Protein AF-A0A3D5XPR7-F1 (afdb_monomer_lite)

Structure (mmCIF, N/CA/C/O backbone):
data_AF-A0A3D5XPR7-F1
#
_entry.id   AF-A0A3D5XPR7-F1
#
loop_
_atom_site.group_PDB
_atom_s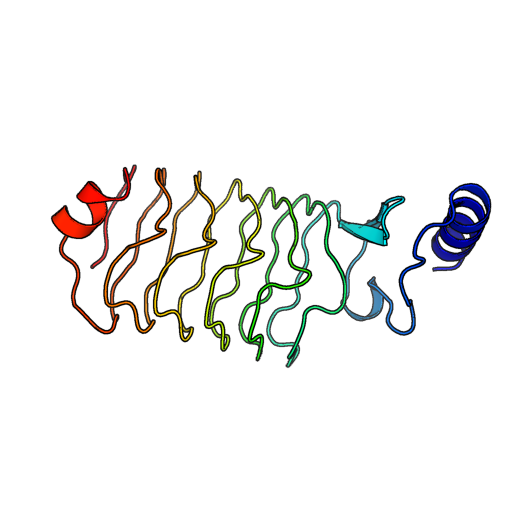ite.id
_atom_site.type_symbol
_atom_site.label_atom_id
_atom_site.label_alt_id
_atom_site.label_comp_id
_atom_site.label_asym_id
_atom_site.label_entity_id
_atom_site.label_seq_id
_atom_site.pdbx_PDB_ins_code
_atom_site.Cartn_x
_atom_site.Cartn_y
_atom_site.Cartn_z
_atom_site.occupancy
_atom_site.B_iso_or_equiv
_atom_site.auth_seq_id
_atom_site.auth_comp_id
_atom_site.auth_asym_id
_atom_site.auth_atom_id
_atom_site.pdbx_PDB_model_num
ATOM 1 N N . VAL A 1 1 ? 13.448 -1.658 -24.064 1.00 53.34 1 VAL A N 1
ATOM 2 C CA . VAL A 1 1 ? 13.873 -3.080 -23.935 1.00 53.34 1 VAL A CA 1
ATOM 3 C C . VAL A 1 1 ? 15.355 -3.335 -24.258 1.00 53.34 1 VAL A C 1
ATOM 5 O O . VAL A 1 1 ? 16.101 -3.581 -23.320 1.00 53.34 1 VAL A O 1
ATOM 8 N N . GLU A 1 2 ? 15.835 -3.247 -25.511 1.00 53.69 2 GLU A N 1
ATOM 9 C CA . GLU A 1 2 ? 17.218 -3.664 -25.869 1.00 53.69 2 GLU A CA 1
ATOM 10 C C . GLU A 1 2 ? 18.333 -2.883 -25.154 1.00 53.69 2 GLU A C 1
ATOM 12 O O . GLU A 1 2 ? 19.273 -3.491 -24.649 1.00 53.69 2 GLU A O 1
ATOM 17 N N . LYS A 1 3 ? 18.202 -1.554 -25.022 1.00 56.66 3 LYS A N 1
ATOM 18 C CA . LYS A 1 3 ? 19.181 -0.727 -24.289 1.00 56.66 3 LYS A CA 1
ATOM 19 C C . LYS A 1 3 ? 19.287 -1.103 -22.803 1.00 56.66 3 LYS A C 1
ATOM 21 O O . LYS A 1 3 ? 20.392 -1.151 -22.272 1.00 56.66 3 LYS A O 1
ATOM 26 N N . ASN A 1 4 ? 18.162 -1.423 -22.156 1.00 59.84 4 ASN A N 1
ATOM 27 C CA . ASN A 1 4 ? 18.135 -1.847 -20.752 1.00 59.84 4 ASN A CA 1
ATOM 28 C C . ASN A 1 4 ? 18.661 -3.279 -20.587 1.00 59.84 4 ASN A C 1
ATOM 30 O O . ASN A 1 4 ? 19.422 -3.537 -19.662 1.00 59.84 4 ASN A O 1
ATOM 34 N N . LEU A 1 5 ? 18.330 -4.196 -21.503 1.00 62.53 5 LEU A N 1
ATOM 35 C CA . LEU A 1 5 ? 18.830 -5.573 -21.464 1.00 62.53 5 LEU A CA 1
ATOM 36 C C . LEU A 1 5 ? 20.347 -5.639 -21.699 1.00 62.53 5 LEU A C 1
ATOM 38 O O . LEU A 1 5 ? 21.040 -6.380 -21.005 1.00 62.53 5 LEU A O 1
ATOM 42 N N . ASP A 1 6 ? 20.872 -4.859 -22.646 1.00 63.50 6 ASP A N 1
ATOM 43 C CA . ASP A 1 6 ? 22.310 -4.799 -22.924 1.00 63.50 6 ASP A CA 1
ATOM 44 C C . ASP A 1 6 ? 23.083 -4.131 -21.770 1.00 63.50 6 ASP A C 1
ATOM 46 O O . ASP A 1 6 ? 24.142 -4.614 -21.365 1.00 63.50 6 ASP A O 1
ATOM 50 N N . TYR A 1 7 ? 22.512 -3.088 -21.150 1.00 61.81 7 TYR A N 1
ATOM 51 C CA . TYR A 1 7 ? 23.040 -2.492 -19.917 1.00 61.81 7 TYR A CA 1
ATOM 52 C C . TYR A 1 7 ? 23.064 -3.497 -18.753 1.00 61.81 7 TYR A C 1
ATOM 54 O O . TYR A 1 7 ? 24.110 -3.697 -18.131 1.00 61.81 7 TYR A O 1
ATOM 62 N N . LEU A 1 8 ? 21.951 -4.193 -18.497 1.00 63.09 8 LEU A N 1
ATOM 63 C CA . LEU A 1 8 ? 21.836 -5.176 -17.416 1.00 63.09 8 LEU A CA 1
ATOM 64 C C . LEU A 1 8 ? 22.795 -6.358 -17.606 1.00 63.09 8 LEU A C 1
ATOM 66 O O . LEU A 1 8 ? 23.478 -6.749 -16.659 1.00 63.09 8 LEU A O 1
ATOM 70 N N . LYS A 1 9 ? 22.925 -6.881 -18.833 1.00 67.50 9 LYS A N 1
ATOM 71 C CA . LYS A 1 9 ? 23.888 -7.945 -19.165 1.00 67.50 9 LYS A CA 1
ATOM 72 C C . LYS A 1 9 ? 25.338 -7.495 -18.955 1.00 67.50 9 LYS A C 1
ATOM 74 O O . LYS A 1 9 ? 26.132 -8.255 -18.398 1.00 67.50 9 LYS A O 1
ATOM 79 N N . LYS A 1 10 ? 25.691 -6.263 -19.347 1.00 62.16 10 LYS A N 1
ATOM 80 C CA . LYS A 1 10 ? 27.037 -5.694 -19.130 1.00 62.16 10 LYS A CA 1
ATOM 81 C C . LYS A 1 10 ? 27.355 -5.523 -17.644 1.00 62.16 10 LYS A C 1
ATOM 83 O O . LYS A 1 10 ? 28.437 -5.907 -17.207 1.00 62.16 10 LYS A O 1
ATOM 88 N N . VAL A 1 11 ? 26.416 -5.003 -16.855 1.00 57.56 11 VAL A N 1
ATOM 89 C CA . VAL A 1 11 ? 26.595 -4.791 -15.410 1.00 57.56 11 VAL A CA 1
ATOM 90 C C . VAL A 1 11 ? 26.689 -6.114 -14.644 1.00 57.56 11 VAL A C 1
ATOM 92 O O . VAL A 1 11 ? 27.568 -6.271 -13.791 1.00 57.56 11 VAL A O 1
ATOM 95 N N . ALA A 1 12 ? 25.807 -7.071 -14.939 1.00 64.88 12 ALA A N 1
ATOM 96 C CA . ALA A 1 12 ? 25.755 -8.348 -14.232 1.00 64.88 12 ALA A CA 1
ATOM 97 C C . ALA A 1 12 ? 27.030 -9.179 -14.423 1.00 64.88 12 ALA A C 1
ATOM 99 O O . ALA A 1 12 ? 27.513 -9.780 -13.463 1.00 64.88 12 ALA A O 1
ATOM 100 N N . LYS A 1 13 ? 27.630 -9.128 -15.623 1.00 63.72 13 LYS A N 1
ATOM 101 C CA . LYS A 1 13 ? 28.888 -9.817 -15.952 1.00 63.72 13 LYS A CA 1
ATOM 102 C C . LYS A 1 13 ? 30.086 -9.319 -15.133 1.00 63.72 13 LYS A C 1
ATOM 104 O O . LYS A 1 13 ? 30.989 -10.095 -14.852 1.00 63.72 13 LYS A O 1
ATOM 109 N N . VAL A 1 14 ? 30.099 -8.043 -14.741 1.00 59.50 14 VAL A N 1
ATOM 110 C CA . VAL A 1 14 ? 31.219 -7.430 -14.001 1.00 59.50 14 VAL A CA 1
ATOM 111 C C . VAL A 1 14 ? 31.088 -7.623 -12.490 1.00 59.50 14 VAL A C 1
ATOM 113 O O . VAL A 1 14 ? 32.092 -7.683 -11.788 1.00 59.50 14 VAL A O 1
ATOM 116 N N . LYS A 1 15 ? 29.859 -7.698 -11.967 1.00 60.31 15 LYS A N 1
ATOM 117 C CA . LYS A 1 15 ? 29.606 -7.614 -10.520 1.00 60.31 15 LYS A CA 1
ATOM 118 C C . LYS A 1 15 ? 28.971 -8.870 -9.904 1.00 60.31 15 LYS A C 1
ATOM 120 O O . LYS A 1 15 ? 28.597 -8.812 -8.737 1.00 60.31 15 LYS A O 1
ATOM 125 N N . ASN A 1 16 ? 28.834 -9.959 -10.669 1.00 62.19 16 ASN A N 1
ATOM 126 C CA . ASN A 1 16 ? 28.181 -11.215 -10.269 1.00 62.19 16 ASN A CA 1
ATOM 127 C C . ASN A 1 16 ? 26.782 -10.994 -9.654 1.00 62.19 16 ASN A C 1
ATOM 129 O O . ASN A 1 16 ? 26.483 -11.462 -8.557 1.00 62.19 16 ASN A O 1
ATOM 133 N N . ARG A 1 17 ? 25.950 -10.189 -10.328 1.00 67.19 17 ARG A N 1
ATOM 134 C CA . ARG A 1 17 ? 24.638 -9.746 -9.820 1.00 67.19 17 ARG A CA 1
ATOM 135 C C . ARG A 1 17 ? 23.480 -10.431 -10.536 1.00 67.19 17 ARG A C 1
ATOM 137 O O . ARG A 1 17 ? 23.619 -10.844 -11.683 1.00 67.19 17 ARG A O 1
ATOM 144 N N . SER A 1 18 ? 22.331 -10.487 -9.860 1.00 62.12 18 SER A N 1
ATOM 145 C CA . SER A 1 18 ? 21.081 -11.000 -10.426 1.00 62.12 18 SER A CA 1
ATOM 146 C C . SER A 1 18 ? 20.596 -10.109 -11.568 1.00 62.12 18 SER A C 1
ATOM 148 O O . SER A 1 18 ? 20.481 -8.895 -11.404 1.00 62.12 18 SER A O 1
ATOM 150 N N . ILE A 1 19 ? 20.274 -10.723 -12.703 1.00 63.88 19 ILE A N 1
ATOM 151 C CA . ILE A 1 19 ? 19.583 -10.074 -13.821 1.00 63.88 19 ILE A CA 1
ATOM 152 C C . ILE A 1 19 ? 18.083 -10.327 -13.619 1.00 63.88 19 ILE A C 1
ATOM 154 O O . ILE A 1 19 ? 17.721 -11.479 -13.376 1.00 63.88 19 ILE A O 1
ATOM 158 N N . PRO A 1 20 ? 17.214 -9.304 -13.678 1.00 64.94 20 PRO A N 1
ATOM 159 C CA . PRO A 1 20 ? 15.771 -9.516 -13.675 1.00 64.94 20 PRO A CA 1
ATOM 160 C C . PRO A 1 20 ? 15.369 -10.434 -14.830 1.00 64.94 20 PRO A C 1
ATOM 162 O O . PRO A 1 20 ? 15.816 -10.233 -15.961 1.00 64.94 20 PRO A O 1
ATOM 165 N N . ASP A 1 21 ? 14.526 -11.425 -14.552 1.00 63.06 21 ASP A N 1
ATOM 166 C CA . ASP A 1 21 ? 13.868 -12.171 -15.617 1.00 63.06 21 ASP A CA 1
ATOM 167 C C . ASP A 1 21 ? 12.861 -11.239 -16.311 1.00 63.06 21 ASP A C 1
ATOM 169 O O . ASP A 1 21 ? 11.887 -10.805 -15.700 1.00 63.06 21 ASP A O 1
ATOM 173 N N . LEU A 1 22 ? 13.140 -10.878 -17.568 1.00 67.12 22 LEU A N 1
ATOM 174 C CA . LEU A 1 22 ? 12.311 -9.980 -18.383 1.00 67.12 22 LEU A CA 1
ATOM 175 C C . LEU A 1 22 ? 11.391 -10.760 -19.333 1.00 67.12 22 LEU A C 1
ATOM 177 O O . LEU A 1 22 ? 11.105 -10.301 -20.439 1.00 67.12 22 LEU A O 1
ATOM 181 N N . THR A 1 23 ? 10.936 -11.947 -18.923 1.00 76.81 23 THR A N 1
ATOM 182 C CA . THR A 1 23 ? 9.846 -12.673 -19.601 1.00 76.81 23 THR A CA 1
ATOM 183 C C . THR A 1 23 ? 8.571 -11.836 -19.715 1.00 76.81 23 THR A C 1
ATOM 185 O O . THR A 1 23 ? 7.804 -12.022 -20.657 1.00 76.81 23 THR A O 1
ATOM 188 N N . ILE A 1 24 ? 8.389 -10.876 -18.806 1.00 83.19 24 ILE A N 1
ATOM 189 C CA . ILE A 1 24 ? 7.400 -9.799 -18.878 1.00 83.19 24 ILE A CA 1
ATOM 190 C C . ILE A 1 24 ? 8.111 -8.442 -18.866 1.00 83.19 24 ILE A C 1
ATOM 192 O O . ILE A 1 24 ? 9.153 -8.283 -18.221 1.00 83.19 24 ILE A O 1
ATOM 196 N N . ARG A 1 25 ? 7.570 -7.456 -19.586 1.00 86.94 25 ARG A N 1
ATOM 197 C CA . ARG A 1 25 ? 8.184 -6.129 -19.734 1.00 86.94 25 ARG A CA 1
ATOM 198 C C . ARG A 1 25 ? 7.364 -5.071 -18.994 1.00 86.94 25 ARG A C 1
ATOM 200 O O . ARG A 1 25 ? 6.140 -5.180 -18.991 1.00 86.94 25 ARG A O 1
ATOM 207 N N . PRO A 1 26 ? 7.983 -4.038 -18.389 1.00 91.06 26 PRO A N 1
ATOM 208 C CA . PRO A 1 26 ? 7.231 -2.962 -17.735 1.00 91.06 26 PRO A CA 1
ATOM 209 C C . PRO A 1 26 ? 6.194 -2.306 -18.659 1.00 91.06 26 PRO A C 1
ATOM 211 O O . PRO A 1 26 ? 5.091 -1.991 -18.226 1.00 91.06 26 PRO A O 1
ATOM 214 N N . GLU A 1 27 ? 6.500 -2.200 -19.953 1.00 91.56 27 GLU A N 1
ATOM 215 C CA . GLU A 1 27 ? 5.594 -1.650 -20.964 1.00 91.56 27 GLU A CA 1
ATOM 216 C C . GLU A 1 27 ? 4.322 -2.496 -21.162 1.00 91.56 27 GLU A C 1
ATOM 218 O O . GLU A 1 27 ? 3.283 -1.950 -21.521 1.00 91.56 27 GLU A O 1
ATOM 223 N N . ASP A 1 28 ? 4.361 -3.805 -20.877 1.00 90.69 28 ASP A N 1
ATOM 224 C CA . ASP A 1 28 ? 3.173 -4.673 -20.925 1.00 90.69 28 ASP A CA 1
ATOM 225 C C . ASP A 1 28 ? 2.156 -4.303 -19.818 1.00 90.69 28 ASP A C 1
ATOM 227 O O . ASP A 1 28 ? 0.985 -4.672 -19.892 1.00 90.69 28 ASP A O 1
ATOM 231 N N . PHE A 1 29 ? 2.599 -3.534 -18.817 1.00 93.75 29 PHE A N 1
ATOM 232 C CA . PHE A 1 29 ? 1.787 -2.951 -17.747 1.00 93.75 29 PHE A CA 1
ATOM 233 C C . PHE A 1 29 ? 1.585 -1.436 -17.921 1.00 93.75 29 PHE A C 1
ATOM 235 O O . PHE A 1 29 ? 1.124 -0.779 -16.997 1.00 93.75 29 PHE A O 1
ATOM 242 N N . GLY A 1 30 ? 1.950 -0.863 -19.075 1.00 95.00 30 GLY A N 1
ATOM 243 C CA . GLY A 1 30 ? 1.864 0.583 -19.314 1.00 95.00 30 GLY A CA 1
ATOM 244 C C . GLY A 1 30 ? 2.892 1.415 -18.539 1.00 95.00 30 GLY A C 1
ATOM 245 O O . GLY A 1 30 ? 2.742 2.628 -18.436 1.00 95.00 30 GLY A O 1
ATOM 246 N N . ILE A 1 31 ? 3.937 0.789 -17.988 1.00 94.88 31 ILE A N 1
ATOM 247 C CA . ILE A 1 31 ? 4.968 1.491 -17.221 1.00 94.88 31 ILE A CA 1
ATOM 248 C C . ILE A 1 31 ? 6.009 2.064 -18.181 1.00 94.88 31 ILE A C 1
ATOM 250 O O . ILE A 1 31 ? 6.747 1.334 -18.850 1.00 94.88 31 ILE A O 1
ATOM 254 N N . GLU A 1 32 ? 6.115 3.388 -18.187 1.00 91.06 32 GLU A N 1
ATOM 255 C CA . GLU A 1 32 ? 7.093 4.147 -18.964 1.00 91.06 32 GLU A CA 1
ATOM 256 C C . GLU A 1 32 ? 8.105 4.859 -18.052 1.00 91.06 32 GLU A C 1
ATOM 258 O O . GLU A 1 32 ? 7.983 4.866 -16.829 1.00 91.06 32 GLU A O 1
ATOM 263 N N . ASN A 1 33 ? 9.137 5.473 -18.646 1.00 92.38 33 ASN A N 1
ATOM 264 C CA . ASN A 1 33 ? 10.124 6.295 -17.928 1.00 92.38 33 ASN A CA 1
ATOM 265 C C . ASN A 1 33 ? 10.759 5.593 -16.714 1.00 92.38 33 ASN A C 1
ATOM 267 O O . ASN A 1 33 ? 10.887 6.170 -15.628 1.00 92.38 33 ASN A O 1
ATOM 271 N N . TYR A 1 34 ? 11.177 4.347 -16.931 1.00 93.00 34 TYR A N 1
ATOM 272 C CA . TYR A 1 34 ? 11.754 3.491 -15.907 1.00 93.00 34 TYR A CA 1
ATOM 273 C C . TYR A 1 34 ? 13.233 3.177 -16.157 1.00 93.00 34 TYR A C 1
ATOM 275 O O . TYR A 1 34 ? 13.732 3.206 -17.286 1.00 93.00 34 TYR A O 1
ATOM 283 N N . GLU A 1 35 ? 13.923 2.791 -15.090 1.00 90.12 35 GLU A N 1
ATOM 284 C CA . GLU A 1 35 ? 15.264 2.218 -15.136 1.00 90.12 35 GLU A CA 1
ATOM 285 C C . GLU A 1 35 ? 15.392 1.065 -14.140 1.00 90.12 35 GLU A C 1
ATOM 287 O O . GLU A 1 35 ? 14.838 1.103 -13.041 1.00 90.12 35 GLU A O 1
ATOM 292 N N . PHE A 1 36 ? 16.148 0.034 -14.510 1.00 87.00 36 PHE A N 1
ATOM 293 C CA . PHE A 1 36 ? 16.530 -1.003 -13.558 1.00 87.00 36 PHE A CA 1
ATOM 294 C C . PHE A 1 36 ? 17.826 -0.602 -12.860 1.00 87.00 36 PHE A C 1
ATOM 296 O O . PHE A 1 36 ? 18.825 -0.316 -13.526 1.00 87.00 36 PHE A O 1
ATOM 303 N N . ASP A 1 37 ? 17.832 -0.612 -11.526 1.00 84.94 37 ASP A N 1
ATOM 304 C CA . ASP A 1 37 ? 19.071 -0.416 -10.782 1.00 84.94 37 ASP A CA 1
ATOM 305 C C . ASP A 1 37 ? 19.993 -1.639 -10.880 1.00 84.94 37 ASP A C 1
ATOM 307 O O . ASP A 1 37 ? 19.652 -2.720 -11.369 1.00 84.94 37 ASP A O 1
ATOM 311 N N . LEU A 1 38 ? 21.204 -1.475 -10.354 1.00 78.56 38 LEU A N 1
ATOM 312 C CA . LEU A 1 38 ? 22.217 -2.522 -10.370 1.00 78.56 38 LEU A CA 1
ATOM 313 C C . LEU A 1 38 ? 21.868 -3.742 -9.488 1.00 78.56 38 LEU A C 1
ATOM 315 O O . LEU A 1 38 ? 22.667 -4.676 -9.447 1.00 78.56 38 LEU A O 1
ATOM 319 N N . ASN A 1 39 ? 20.775 -3.715 -8.724 1.00 82.44 39 ASN A N 1
ATOM 3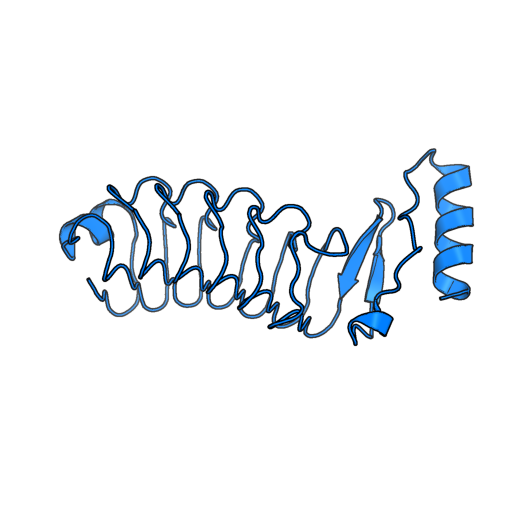20 C CA . ASN A 1 39 ? 20.261 -4.821 -7.912 1.00 82.44 39 ASN A CA 1
ATOM 321 C C . ASN A 1 39 ? 18.988 -5.440 -8.524 1.00 82.44 39 ASN A C 1
ATOM 323 O O . ASN A 1 39 ? 18.400 -6.343 -7.924 1.00 82.44 39 ASN A O 1
ATOM 327 N N . GLY A 1 40 ? 18.576 -4.970 -9.705 1.00 82.50 40 GLY A N 1
ATOM 328 C CA . GLY A 1 40 ? 17.406 -5.449 -10.424 1.00 82.50 40 GLY A CA 1
ATOM 329 C C . GLY A 1 40 ? 16.079 -4.858 -9.947 1.00 82.50 40 GLY A C 1
ATOM 330 O O . GLY A 1 40 ? 15.038 -5.414 -10.289 1.00 82.50 40 GLY A O 1
ATOM 331 N N . PHE A 1 41 ? 16.088 -3.768 -9.171 1.00 90.31 41 PHE A N 1
ATOM 332 C CA . PHE A 1 41 ? 14.863 -3.043 -8.835 1.00 90.31 41 PHE A CA 1
ATOM 333 C C . PHE A 1 41 ? 14.432 -2.137 -9.982 1.00 90.31 41 PHE A C 1
ATOM 335 O O . PHE A 1 41 ? 15.252 -1.418 -10.550 1.00 90.31 41 PHE A O 1
ATOM 342 N N . LEU A 1 42 ? 13.138 -2.144 -10.281 1.00 92.88 42 LEU A N 1
ATOM 343 C CA . LEU A 1 42 ? 12.509 -1.264 -11.253 1.00 92.88 42 LEU A CA 1
ATOM 344 C C . LEU A 1 42 ? 12.198 0.086 -10.597 1.00 92.88 42 LEU A C 1
ATOM 346 O O . LEU A 1 42 ? 11.325 0.165 -9.734 1.00 92.88 42 LEU A O 1
ATOM 350 N N . ASN A 1 43 ? 12.918 1.136 -10.983 1.00 96.56 43 ASN A N 1
ATOM 351 C CA . ASN A 1 43 ? 12.647 2.507 -10.554 1.00 96.56 43 ASN A CA 1
ATOM 352 C C . ASN A 1 43 ? 11.835 3.219 -11.631 1.00 96.56 43 ASN A C 1
ATOM 354 O O . ASN A 1 43 ? 12.214 3.182 -12.801 1.00 96.56 43 ASN A O 1
ATOM 358 N N . VAL A 1 44 ? 10.749 3.877 -11.239 1.00 97.50 44 VAL A N 1
ATOM 359 C CA . VAL A 1 44 ? 9.808 4.546 -12.145 1.00 97.50 44 VAL A CA 1
ATOM 360 C C . VAL A 1 44 ? 9.739 6.020 -11.770 1.00 97.50 44 VAL A C 1
ATOM 362 O O . VAL A 1 44 ? 9.599 6.359 -10.597 1.00 97.50 44 VAL A O 1
ATOM 365 N N . LYS A 1 45 ? 9.886 6.921 -12.747 1.00 97.06 45 LYS A N 1
ATOM 366 C CA . LYS A 1 45 ? 9.888 8.369 -12.473 1.00 97.06 45 LYS A CA 1
ATOM 367 C C . LYS A 1 45 ? 8.496 8.956 -12.232 1.00 97.06 45 LYS A C 1
ATOM 369 O O . LYS A 1 45 ? 8.413 9.980 -11.565 1.00 97.06 45 LYS A O 1
ATOM 374 N N . GLY A 1 46 ? 7.458 8.347 -12.797 1.00 97.25 46 GLY A N 1
ATOM 375 C CA . GLY A 1 46 ? 6.064 8.765 -12.644 1.00 97.25 46 GLY A CA 1
ATOM 376 C C . GLY A 1 46 ? 5.242 7.732 -11.885 1.00 97.25 46 GLY A C 1
ATOM 377 O O . GLY A 1 46 ? 5.778 7.027 -11.025 1.00 97.25 46 GLY A O 1
ATOM 378 N N . ASP A 1 47 ? 3.967 7.654 -12.246 1.00 98.50 47 ASP A N 1
ATOM 379 C CA . ASP A 1 47 ? 2.991 6.770 -11.620 1.00 98.50 47 ASP A CA 1
ATOM 380 C C . ASP A 1 47 ? 3.122 5.325 -12.119 1.00 98.50 47 ASP A C 1
ATOM 382 O O . ASP A 1 47 ? 3.594 5.056 -13.229 1.00 98.50 47 ASP A O 1
ATOM 386 N N . VAL A 1 48 ? 2.686 4.386 -11.286 1.00 98.75 48 VAL A N 1
ATOM 387 C CA . VAL A 1 48 ? 2.549 2.970 -11.623 1.00 98.75 48 VAL A CA 1
ATOM 388 C C . VAL A 1 48 ? 1.119 2.545 -11.322 1.00 98.75 48 VAL A C 1
ATOM 390 O O . VAL A 1 48 ? 0.730 2.452 -10.161 1.00 98.75 48 VAL A O 1
ATOM 393 N N . ASP A 1 49 ? 0.363 2.249 -12.377 1.00 98.62 49 ASP A N 1
ATOM 394 C CA . ASP A 1 49 ? -1.007 1.745 -12.289 1.00 98.62 49 ASP A CA 1
ATOM 395 C C . ASP A 1 49 ? -1.046 0.236 -12.590 1.00 98.62 49 ASP A C 1
ATOM 397 O O . ASP A 1 49 ? -0.911 -0.220 -13.730 1.00 98.62 49 ASP A O 1
ATOM 401 N N . LEU A 1 50 ? -1.223 -0.551 -11.532 1.00 98.56 50 LEU A N 1
ATOM 402 C CA . LEU A 1 50 ? -1.459 -1.993 -11.553 1.00 98.56 50 LEU A CA 1
ATOM 403 C C . LEU A 1 50 ? -2.859 -2.338 -11.023 1.00 98.56 50 LEU A C 1
ATOM 405 O O . LEU A 1 50 ? -3.098 -3.492 -10.644 1.00 98.56 50 LEU A O 1
ATOM 409 N N . ASN A 1 51 ? -3.782 -1.375 -11.003 1.00 98.62 51 ASN A N 1
ATOM 410 C CA . ASN A 1 51 ? -5.151 -1.577 -10.557 1.00 98.62 51 ASN A CA 1
ATOM 411 C C . ASN A 1 51 ? -5.856 -2.642 -11.413 1.00 98.62 51 ASN A C 1
ATOM 413 O O . ASN A 1 51 ? -5.746 -2.656 -12.647 1.00 98.62 51 ASN A O 1
ATOM 417 N N . ASN A 1 52 ? -6.585 -3.546 -10.749 1.00 98.38 52 ASN A N 1
ATOM 418 C CA . ASN A 1 52 ? -7.486 -4.504 -11.397 1.00 98.38 52 ASN A CA 1
ATOM 419 C C . ASN A 1 52 ? -6.843 -5.307 -12.547 1.00 98.38 52 ASN A C 1
ATOM 421 O O . ASN A 1 52 ? -7.396 -5.456 -13.640 1.00 98.38 52 ASN A O 1
ATOM 425 N N . LYS A 1 53 ? -5.639 -5.839 -12.309 1.00 97.25 53 LYS A N 1
ATOM 426 C CA . LYS A 1 53 ? -4.898 -6.675 -13.273 1.00 97.25 53 LYS A CA 1
ATOM 427 C C . LYS A 1 53 ? -4.961 -8.169 -12.941 1.00 97.25 53 LYS A C 1
ATOM 429 O O . LYS A 1 53 ? -4.258 -8.966 -13.561 1.00 97.25 53 LYS A O 1
ATOM 434 N N . ASN A 1 54 ? -5.811 -8.565 -11.985 1.00 97.44 54 ASN A N 1
ATOM 435 C CA . ASN A 1 54 ? -5.954 -9.944 -11.501 1.00 97.44 54 ASN A CA 1
ATOM 436 C C . ASN A 1 54 ? -4.611 -10.549 -11.024 1.00 97.44 54 ASN A C 1
ATOM 438 O O . ASN A 1 54 ? -4.338 -11.737 -11.208 1.00 97.44 54 ASN A O 1
ATOM 442 N N . LEU A 1 55 ? -3.755 -9.719 -10.424 1.00 97.31 55 LEU A N 1
ATOM 443 C CA . LEU A 1 55 ? -2.428 -10.111 -9.959 1.00 97.31 55 LEU A CA 1
ATOM 444 C C . LEU A 1 55 ? -2.518 -10.917 -8.668 1.00 97.31 55 LEU A C 1
ATOM 446 O O . LEU A 1 55 ? -3.209 -10.536 -7.729 1.00 97.31 55 LEU A O 1
ATOM 450 N N . THR A 1 56 ? -1.755 -12.004 -8.592 1.00 97.62 56 THR A N 1
ATOM 451 C CA . THR A 1 56 ? -1.515 -12.749 -7.342 1.00 97.62 56 THR A CA 1
ATOM 452 C C . THR A 1 56 ? -0.181 -12.380 -6.690 1.00 97.62 56 THR A C 1
ATOM 454 O O . THR A 1 56 ? 0.039 -12.671 -5.518 1.00 97.62 56 THR A O 1
ATOM 457 N N . LYS A 1 57 ? 0.702 -11.720 -7.448 1.00 97.38 57 LYS A N 1
ATOM 458 C CA . LYS A 1 57 ? 1.981 -11.144 -7.022 1.00 97.38 57 LYS A CA 1
ATOM 459 C C . LYS A 1 57 ? 2.309 -9.941 -7.901 1.00 97.38 57 LYS A C 1
ATOM 461 O O . LYS A 1 57 ? 1.880 -9.897 -9.057 1.00 97.38 57 LYS A O 1
ATOM 466 N N . LEU A 1 58 ? 3.103 -9.006 -7.388 1.00 97.06 58 LEU A N 1
ATOM 467 C CA . LEU A 1 58 ? 3.600 -7.904 -8.205 1.00 97.06 58 LEU A CA 1
ATOM 468 C C . LEU A 1 58 ? 4.560 -8.429 -9.291 1.00 97.06 58 LEU A C 1
ATOM 470 O O . LEU A 1 58 ? 5.338 -9.354 -9.033 1.00 97.06 58 LEU A O 1
ATOM 474 N N . PRO A 1 59 ? 4.505 -7.873 -10.515 1.00 94.00 59 PRO A N 1
ATOM 475 C CA . PRO A 1 59 ? 5.259 -8.395 -11.657 1.00 94.00 59 PRO A CA 1
ATOM 476 C C . PRO A 1 59 ? 6.764 -8.118 -11.567 1.00 94.00 59 PRO A C 1
ATOM 478 O O . PRO A 1 59 ? 7.568 -8.836 -12.156 1.00 94.00 59 PRO A O 1
ATOM 481 N N . PHE A 1 60 ? 7.155 -7.099 -10.802 1.00 93.69 60 PHE A N 1
ATOM 482 C CA . PHE A 1 60 ? 8.541 -6.681 -10.641 1.00 93.69 60 PHE A CA 1
ATOM 483 C C . PHE A 1 60 ? 8.862 -6.435 -9.173 1.00 93.69 60 PHE A C 1
ATOM 485 O O . PHE A 1 60 ? 7.979 -6.313 -8.326 1.00 93.69 60 PHE A O 1
ATOM 492 N N . ARG A 1 61 ? 10.158 -6.317 -8.884 1.00 94.06 61 ARG A N 1
ATOM 493 C CA . ARG A 1 61 ? 10.636 -5.752 -7.623 1.00 94.06 61 ARG A CA 1
ATOM 494 C C . ARG A 1 61 ? 10.800 -4.256 -7.826 1.00 94.06 61 ARG A C 1
ATOM 496 O O . ARG A 1 61 ? 11.749 -3.838 -8.484 1.00 94.06 61 ARG A O 1
ATOM 503 N N . PHE A 1 62 ? 9.891 -3.460 -7.293 1.00 97.06 62 PHE A N 1
ATOM 504 C CA . PHE A 1 62 ? 9.929 -2.015 -7.453 1.00 97.06 62 PHE A CA 1
ATOM 505 C C . PHE A 1 62 ? 10.919 -1.374 -6.475 1.00 97.06 62 PHE A C 1
ATOM 507 O O . PHE A 1 62 ? 11.047 -1.769 -5.315 1.00 97.06 62 PHE A O 1
ATOM 514 N N . GLY A 1 63 ? 11.684 -0.414 -6.983 1.00 97.94 63 GLY A N 1
ATOM 515 C CA . GLY A 1 63 ? 12.612 0.400 -6.211 1.00 97.94 63 GLY A CA 1
ATOM 516 C C . GLY A 1 63 ? 11.915 1.668 -5.745 1.00 97.94 63 GLY A C 1
ATOM 517 O O . GLY A 1 63 ? 11.069 1.621 -4.855 1.00 97.94 63 GLY A O 1
ATOM 518 N N . LYS A 1 64 ? 12.285 2.796 -6.348 1.00 98.44 64 LYS A N 1
ATOM 519 C CA . LYS A 1 64 ? 11.654 4.099 -6.128 1.00 98.44 64 LYS A CA 1
ATOM 520 C C . LYS A 1 64 ? 10.580 4.364 -7.175 1.00 98.44 64 LYS A C 1
ATOM 522 O O . LYS A 1 64 ? 10.818 4.129 -8.361 1.00 98.44 64 LYS A O 1
ATOM 527 N N . VAL A 1 65 ? 9.448 4.900 -6.738 1.00 98.75 65 VAL A N 1
ATOM 528 C CA . VAL A 1 65 ? 8.364 5.375 -7.603 1.00 98.75 65 VAL A CA 1
ATOM 529 C C . VAL A 1 65 ? 8.170 6.864 -7.336 1.00 98.75 65 VAL A C 1
ATOM 531 O O . VAL A 1 65 ? 7.973 7.286 -6.197 1.00 98.75 65 VAL A O 1
ATOM 534 N N . GLY A 1 66 ? 8.352 7.669 -8.382 1.00 98.56 66 GLY A N 1
ATOM 535 C CA . GLY A 1 66 ? 8.370 9.128 -8.289 1.00 98.56 66 GLY A CA 1
ATOM 536 C C . GLY A 1 66 ? 6.991 9.775 -8.213 1.00 98.56 66 GLY A C 1
ATOM 537 O O . GLY A 1 66 ? 6.922 10.945 -7.842 1.00 98.56 66 GLY A O 1
ATOM 538 N N . GLY A 1 67 ? 5.936 9.029 -8.534 1.00 98.50 67 GLY A N 1
ATOM 539 C CA . GLY A 1 67 ? 4.549 9.436 -8.365 1.00 98.50 67 GLY A CA 1
ATOM 540 C C . GLY A 1 67 ? 3.768 8.441 -7.514 1.00 98.50 67 GLY A C 1
ATOM 541 O O . GLY A 1 67 ? 4.281 7.918 -6.520 1.00 98.50 67 GLY A O 1
ATOM 542 N N . ASP A 1 68 ? 2.536 8.202 -7.927 1.00 98.81 68 ASP A N 1
ATOM 543 C CA . ASP A 1 68 ? 1.563 7.314 -7.309 1.00 98.81 68 ASP A CA 1
ATOM 544 C C . ASP A 1 68 ? 1.845 5.835 -7.627 1.00 98.81 68 ASP A C 1
ATOM 546 O O . ASP A 1 68 ? 2.341 5.490 -8.702 1.00 98.81 68 ASP A O 1
ATOM 550 N N . PHE A 1 69 ? 1.529 4.932 -6.696 1.00 98.88 69 PHE A N 1
ATOM 551 C CA . PHE A 1 69 ? 1.596 3.489 -6.931 1.00 98.88 69 PHE A CA 1
ATOM 552 C C . PHE A 1 69 ? 0.279 2.833 -6.533 1.00 98.88 69 PHE A C 1
ATOM 554 O O . PHE A 1 69 ? -0.039 2.721 -5.347 1.00 98.88 69 PHE A O 1
ATOM 561 N N . ASP A 1 70 ? -0.460 2.363 -7.531 1.00 98.94 70 ASP A N 1
ATOM 562 C CA . ASP A 1 70 ? -1.741 1.701 -7.343 1.00 98.94 70 ASP A CA 1
ATOM 563 C C . ASP A 1 70 ? -1.628 0.208 -7.669 1.00 98.94 70 ASP A C 1
ATOM 565 O O . ASP A 1 70 ? -1.376 -0.185 -8.806 1.00 98.94 70 ASP A O 1
ATOM 569 N N . CYS A 1 71 ? -1.805 -0.644 -6.660 1.00 98.81 71 CYS A N 1
ATOM 570 C CA . CYS A 1 71 ? -1.946 -2.092 -6.817 1.00 98.81 71 CYS A CA 1
ATOM 571 C C . CYS A 1 71 ? -3.261 -2.628 -6.234 1.00 98.81 71 CYS A C 1
ATOM 573 O O . CYS A 1 71 ? -3.385 -3.827 -5.949 1.00 98.81 71 CYS A O 1
ATOM 575 N N . SER A 1 72 ? -4.249 -1.749 -6.075 1.00 98.94 72 SER A N 1
ATOM 576 C CA . SER A 1 72 ? -5.568 -2.076 -5.550 1.00 98.94 72 SER A CA 1
ATOM 577 C C . SER A 1 72 ? -6.370 -2.994 -6.484 1.00 98.94 72 SER A C 1
ATOM 579 O O . SER A 1 72 ? -6.030 -3.196 -7.656 1.00 98.94 72 SER A O 1
ATOM 581 N N . TYR A 1 73 ? -7.431 -3.602 -5.948 1.00 98.81 73 TYR A N 1
ATOM 582 C CA . TYR A 1 73 ? -8.345 -4.490 -6.684 1.00 98.81 73 TYR A CA 1
ATOM 583 C C . TYR A 1 73 ? -7.638 -5.678 -7.355 1.00 98.81 73 TYR A C 1
ATOM 585 O O . TYR A 1 73 ? -7.870 -6.010 -8.517 1.00 98.81 73 TYR A O 1
ATOM 593 N N . ASN A 1 74 ? -6.755 -6.349 -6.622 1.00 98.81 74 ASN A N 1
ATOM 594 C CA . ASN A 1 74 ? -6.052 -7.540 -7.093 1.00 98.81 74 ASN A CA 1
ATOM 595 C C . ASN A 1 74 ? -6.309 -8.727 -6.148 1.00 98.81 74 ASN A C 1
ATOM 597 O O . ASN A 1 74 ? -7.260 -8.758 -5.372 1.00 98.81 74 ASN A O 1
ATOM 601 N N . LYS A 1 75 ? -5.500 -9.780 -6.268 1.00 98.69 75 LYS A N 1
ATOM 602 C CA . LYS A 1 75 ? -5.542 -10.972 -5.412 1.00 98.69 75 LYS A CA 1
ATOM 603 C C . LYS A 1 75 ? -4.214 -11.152 -4.678 1.00 98.69 75 LYS A C 1
ATOM 605 O O . LYS A 1 75 ? -3.806 -12.288 -4.426 1.00 98.69 75 LYS A O 1
ATOM 610 N N . LEU A 1 76 ? -3.520 -10.054 -4.377 1.00 98.75 76 LEU A N 1
ATOM 611 C CA . LEU A 1 76 ? -2.233 -10.083 -3.692 1.00 98.75 76 LEU A CA 1
ATOM 612 C C . LEU A 1 76 ? -2.417 -10.630 -2.277 1.00 98.75 76 LEU A C 1
ATOM 614 O O . LEU A 1 76 ? -3.333 -10.232 -1.564 1.00 98.75 76 LEU A O 1
ATOM 618 N N . THR A 1 77 ? -1.530 -11.533 -1.866 1.00 98.44 77 THR A N 1
ATOM 619 C CA . THR A 1 77 ? -1.478 -12.060 -0.491 1.00 98.44 77 THR A CA 1
ATOM 620 C C . THR A 1 77 ? -0.315 -11.480 0.315 1.00 98.44 77 THR A C 1
ATOM 622 O O . THR A 1 77 ? -0.275 -11.612 1.538 1.00 98.44 77 THR A O 1
ATOM 625 N N . SER A 1 78 ? 0.623 -10.806 -0.355 1.00 98.50 78 SER A N 1
ATOM 626 C CA . SER A 1 78 ? 1.731 -10.065 0.245 1.00 98.50 78 SER A CA 1
ATOM 627 C C . SER A 1 78 ? 2.085 -8.836 -0.597 1.00 98.50 78 SER A C 1
ATOM 629 O O . SER A 1 78 ? 1.765 -8.768 -1.784 1.00 98.50 78 SER A O 1
ATOM 631 N N . LEU A 1 79 ? 2.806 -7.891 0.011 1.00 98.69 79 LEU A N 1
ATOM 632 C CA . LEU A 1 79 ? 3.430 -6.755 -0.678 1.00 98.69 79 LEU A CA 1
ATOM 633 C C . LEU A 1 79 ? 4.866 -7.082 -1.126 1.00 98.69 79 LEU A C 1
ATOM 635 O O . LEU A 1 79 ? 5.716 -6.201 -1.252 1.00 98.69 79 LEU A O 1
ATOM 639 N N . GLU A 1 80 ? 5.184 -8.360 -1.351 1.00 97.56 80 GLU A N 1
ATOM 640 C CA . GLU A 1 80 ? 6.489 -8.722 -1.895 1.00 97.56 80 GLU A CA 1
ATOM 641 C C . GLU A 1 80 ? 6.652 -8.146 -3.307 1.00 97.56 80 GLU A C 1
ATOM 643 O O . GLU A 1 80 ? 5.834 -8.369 -4.197 1.00 97.56 80 GLU A O 1
ATOM 648 N N . GLY A 1 81 ? 7.738 -7.397 -3.500 1.00 96.56 81 GLY A N 1
ATOM 649 C CA . GLY A 1 81 ? 8.007 -6.690 -4.747 1.00 96.56 81 GLY A CA 1
ATOM 650 C C . GLY A 1 81 ? 7.436 -5.275 -4.796 1.00 96.56 81 GLY A C 1
ATOM 651 O O . GLY A 1 81 ? 7.770 -4.564 -5.737 1.00 96.56 81 GLY A O 1
ATOM 652 N N . ALA A 1 82 ? 6.666 -4.839 -3.791 1.00 98.62 82 ALA A N 1
ATOM 653 C CA . ALA A 1 82 ? 6.209 -3.455 -3.683 1.00 98.62 82 ALA A CA 1
ATOM 654 C C . ALA A 1 82 ? 7.400 -2.480 -3.661 1.00 98.62 82 ALA A C 1
ATOM 656 O O . ALA A 1 82 ? 8.524 -2.881 -3.319 1.00 98.62 82 ALA A O 1
ATOM 657 N N . PRO A 1 83 ? 7.184 -1.215 -4.062 1.00 98.62 83 PRO A N 1
ATOM 658 C CA . PRO A 1 83 ? 8.221 -0.198 -4.016 1.00 98.62 83 PRO A CA 1
ATOM 659 C C . PRO A 1 83 ? 8.809 -0.073 -2.614 1.00 98.62 83 PRO A C 1
ATOM 661 O O . PRO A 1 83 ? 8.164 -0.336 -1.604 1.00 98.62 83 PRO A O 1
ATOM 664 N N . ARG A 1 84 ? 10.066 0.354 -2.547 1.00 98.44 84 ARG A N 1
ATOM 665 C CA . ARG A 1 84 ? 10.708 0.716 -1.278 1.00 98.44 84 ARG A CA 1
ATOM 666 C C . ARG A 1 84 ? 10.302 2.115 -0.828 1.00 98.44 84 ARG A C 1
ATOM 668 O O . ARG A 1 84 ? 10.199 2.364 0.370 1.00 98.44 84 ARG A O 1
ATOM 675 N N . GLU A 1 85 ? 10.119 3.012 -1.792 1.00 98.56 85 GLU A N 1
ATOM 676 C CA . GLU A 1 85 ? 9.778 4.420 -1.592 1.00 98.56 85 GLU A CA 1
ATOM 677 C C . GLU A 1 85 ? 8.770 4.846 -2.664 1.00 98.56 85 GLU A C 1
ATOM 679 O O . GLU A 1 85 ? 8.986 4.577 -3.852 1.00 98.56 85 GLU A O 1
ATOM 684 N N . VAL A 1 86 ? 7.700 5.515 -2.237 1.00 98.75 86 VAL A N 1
ATOM 685 C CA . VAL A 1 86 ? 6.661 6.105 -3.089 1.00 98.75 86 VAL A CA 1
ATOM 686 C C . VAL A 1 86 ? 6.501 7.564 -2.684 1.00 98.75 86 VAL A C 1
ATOM 688 O O . VAL A 1 86 ? 6.238 7.853 -1.518 1.00 98.75 86 VAL A O 1
ATOM 691 N N . LYS A 1 87 ? 6.693 8.480 -3.635 1.00 98.62 87 LYS A N 1
ATOM 692 C CA . LYS A 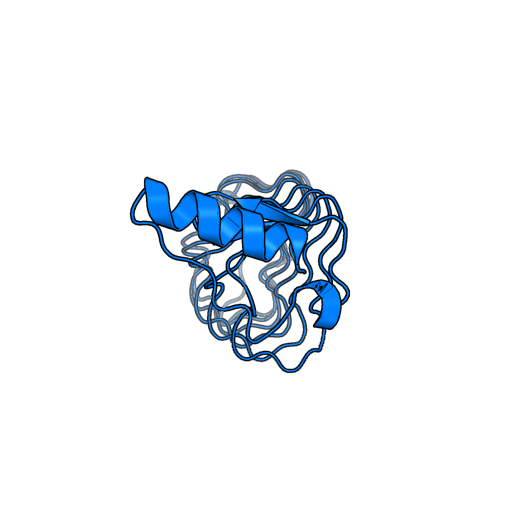1 87 ? 6.522 9.920 -3.383 1.00 98.62 87 LYS A CA 1
ATOM 693 C C . LYS A 1 87 ? 5.062 10.359 -3.380 1.00 98.62 87 LYS A C 1
ATOM 695 O O . LYS A 1 87 ? 4.702 11.327 -2.726 1.00 98.62 87 LYS A O 1
ATOM 700 N N . GLY A 1 88 ? 4.235 9.683 -4.166 1.00 98.69 88 GLY A N 1
ATOM 701 C CA . GLY A 1 88 ? 2.800 9.888 -4.160 1.00 98.69 88 GLY A CA 1
ATOM 702 C C . GLY A 1 88 ? 2.122 9.039 -3.094 1.00 98.69 88 GLY A C 1
ATOM 703 O O . GLY A 1 88 ? 2.673 8.725 -2.037 1.00 98.69 88 GLY A O 1
ATOM 704 N N . ASN A 1 89 ? 0.904 8.645 -3.409 1.00 98.88 89 ASN A N 1
ATOM 705 C CA . ASN A 1 89 ? 0.081 7.761 -2.616 1.00 98.88 89 ASN A CA 1
ATOM 706 C C . ASN A 1 89 ? 0.376 6.297 -2.951 1.00 98.88 89 ASN A C 1
ATOM 708 O O . ASN A 1 89 ? 0.772 5.950 -4.067 1.00 98.88 89 ASN A O 1
ATOM 712 N N . PHE A 1 90 ? 0.125 5.431 -1.978 1.00 98.94 90 PHE A N 1
ATOM 713 C CA . PHE A 1 90 ? 0.207 3.991 -2.137 1.00 98.94 90 PHE A CA 1
ATOM 714 C C . PHE A 1 90 ? -1.162 3.362 -1.883 1.00 98.94 90 PHE A C 1
ATOM 716 O O . PHE A 1 90 ? -1.669 3.416 -0.761 1.00 98.94 90 PHE A O 1
ATOM 723 N N . TRP A 1 91 ? -1.734 2.747 -2.918 1.00 98.94 91 TRP A N 1
ATOM 724 C CA . TRP A 1 91 ? -2.978 1.985 -2.824 1.00 98.94 91 TRP A CA 1
ATOM 725 C C . TRP A 1 91 ? -2.692 0.492 -2.910 1.00 98.94 91 TRP A C 1
ATOM 727 O O . TRP A 1 91 ? -2.129 -0.003 -3.890 1.00 98.94 91 TRP A O 1
ATOM 737 N N . CYS A 1 92 ? -3.091 -0.237 -1.875 1.00 98.88 92 CYS A N 1
ATOM 738 C CA . CYS A 1 92 ? -3.112 -1.695 -1.849 1.00 98.88 92 CYS A CA 1
ATOM 739 C C . CYS A 1 92 ? -4.438 -2.247 -1.308 1.00 98.88 92 CYS A C 1
ATOM 741 O O . CYS A 1 92 ? -4.522 -3.422 -0.931 1.00 98.88 92 CYS A O 1
ATOM 743 N N . ASP A 1 93 ? -5.477 -1.413 -1.284 1.00 98.88 93 ASP A N 1
ATOM 744 C CA . ASP A 1 93 ? -6.820 -1.800 -0.884 1.00 98.88 93 ASP A CA 1
ATOM 745 C C . ASP A 1 93 ? -7.427 -2.854 -1.823 1.00 98.88 93 ASP A C 1
ATOM 747 O O . ASP A 1 93 ? -6.940 -3.091 -2.934 1.00 98.88 93 ASP A O 1
ATOM 751 N N . ASN A 1 94 ? -8.479 -3.531 -1.363 1.00 98.88 94 ASN A N 1
ATOM 752 C CA . ASN A 1 94 ? -9.186 -4.555 -2.138 1.00 98.88 94 ASN A CA 1
ATOM 753 C C . ASN A 1 94 ? -8.250 -5.684 -2.618 1.00 98.88 94 ASN A C 1
ATOM 755 O O . ASN A 1 94 ? -8.130 -5.976 -3.812 1.00 98.88 94 ASN A O 1
ATOM 759 N N . ASN A 1 95 ? -7.560 -6.314 -1.669 1.00 98.88 95 ASN A N 1
ATOM 760 C CA . ASN A 1 95 ? -6.657 -7.442 -1.895 1.00 98.88 95 ASN A CA 1
ATOM 761 C C . ASN A 1 95 ? -6.888 -8.539 -0.837 1.00 98.88 95 ASN A C 1
ATOM 763 O O . ASN A 1 95 ? -7.836 -8.501 -0.059 1.00 98.88 95 ASN A O 1
ATOM 767 N N . ASN A 1 96 ? -6.030 -9.563 -0.815 1.00 98.81 96 ASN A N 1
ATOM 768 C CA . ASN A 1 96 ? -6.070 -10.642 0.174 1.00 98.81 96 ASN A CA 1
ATOM 769 C C . ASN A 1 96 ? -4.876 -10.578 1.143 1.00 98.81 96 ASN A C 1
ATOM 771 O O . ASN A 1 96 ? -4.386 -11.621 1.587 1.00 98.81 96 ASN A O 1
ATOM 775 N N . LEU A 1 97 ? -4.365 -9.380 1.445 1.00 98.81 97 LEU A N 1
ATOM 776 C CA . LEU A 1 97 ? -3.179 -9.210 2.283 1.00 98.81 97 LEU A CA 1
ATOM 777 C C . LEU A 1 97 ? -3.460 -9.666 3.716 1.00 98.81 97 LEU A C 1
ATOM 779 O O . LEU A 1 97 ? -4.473 -9.307 4.307 1.00 98.81 97 LEU A O 1
ATOM 783 N N . THR A 1 98 ? -2.530 -10.426 4.290 1.00 98.00 98 THR A N 1
ATOM 784 C CA . THR A 1 98 ? -2.578 -10.872 5.699 1.00 98.00 98 THR A CA 1
ATOM 785 C C . THR A 1 98 ? -1.557 -10.148 6.578 1.00 98.00 98 THR A C 1
ATOM 787 O O . THR A 1 98 ? -1.601 -10.237 7.803 1.00 98.00 98 THR A O 1
ATOM 790 N N . SER A 1 99 ? -0.627 -9.416 5.959 1.00 97.81 99 SER A N 1
ATOM 791 C CA . SER A 1 99 ? 0.321 -8.524 6.626 1.00 97.81 99 SER A CA 1
ATOM 792 C C . SER A 1 99 ? 0.741 -7.399 5.682 1.00 97.81 99 SER A C 1
ATOM 794 O O . SER A 1 99 ? 0.697 -7.564 4.463 1.00 97.81 99 SER A O 1
ATOM 796 N N . LEU A 1 100 ? 1.244 -6.301 6.245 1.00 98.69 100 LEU A N 1
ATOM 797 C CA . LEU A 1 100 ? 1.818 -5.185 5.486 1.00 98.69 100 LEU A CA 1
ATOM 798 C C . LEU A 1 100 ? 3.337 -5.314 5.305 1.00 98.69 100 LEU A C 1
ATOM 800 O O . LEU A 1 100 ? 4.015 -4.367 4.918 1.00 98.69 100 LEU A O 1
ATOM 804 N N . LYS A 1 101 ? 3.917 -6.492 5.571 1.00 98.25 101 LYS A N 1
ATOM 805 C CA . LYS A 1 101 ? 5.351 -6.716 5.364 1.00 98.25 101 LYS A CA 1
ATOM 806 C C . LYS A 1 101 ? 5.713 -6.464 3.897 1.00 98.25 101 LYS A C 1
ATOM 808 O O . LYS A 1 101 ? 5.221 -7.150 3.006 1.00 98.25 101 LYS A O 1
ATOM 813 N N . GLY A 1 102 ? 6.639 -5.531 3.682 1.00 97.50 102 GLY A N 1
ATOM 814 C CA . GLY A 1 102 ? 7.063 -5.101 2.349 1.00 97.50 102 GLY A CA 1
ATOM 815 C C . GLY A 1 102 ? 6.426 -3.791 1.886 1.00 97.50 102 GLY A C 1
ATOM 816 O O . GLY A 1 102 ? 6.793 -3.328 0.815 1.00 97.50 102 GLY A O 1
ATOM 817 N N . ALA A 1 103 ? 5.536 -3.184 2.679 1.00 98.50 103 ALA A N 1
ATOM 818 C CA . ALA A 1 103 ? 4.998 -1.860 2.392 1.00 98.50 103 ALA A CA 1
ATOM 819 C C . ALA A 1 103 ? 6.112 -0.803 2.219 1.00 98.50 103 ALA A C 1
ATOM 821 O O . ALA A 1 103 ? 7.138 -0.867 2.913 1.00 98.50 103 ALA A O 1
ATOM 822 N N . PRO A 1 104 ? 5.924 0.167 1.308 1.00 98.50 104 PRO A N 1
ATOM 823 C CA . PRO A 1 104 ? 6.881 1.243 1.085 1.00 98.50 104 PRO A CA 1
ATOM 824 C C . PRO A 1 104 ? 6.933 2.229 2.253 1.00 98.50 104 PRO A C 1
ATOM 826 O O . PRO A 1 104 ? 6.003 2.347 3.051 1.00 98.50 104 PRO A O 1
ATOM 829 N N . LYS A 1 105 ? 7.995 3.037 2.270 1.00 98.44 105 LYS A 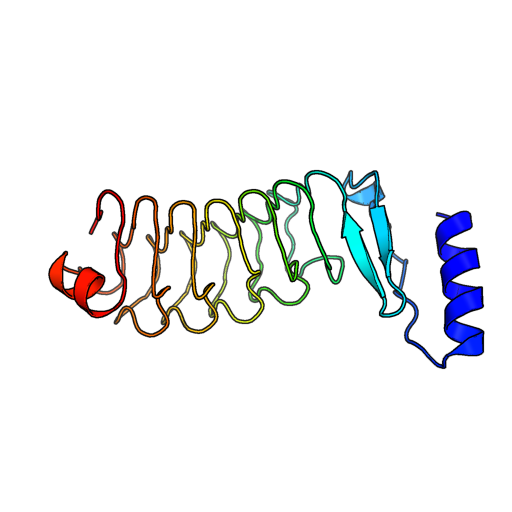N 1
ATOM 830 C CA . LYS A 1 105 ? 7.889 4.396 2.810 1.00 98.44 105 LYS A CA 1
ATOM 831 C C . LYS A 1 105 ? 7.073 5.245 1.842 1.00 98.44 105 LYS A C 1
ATOM 833 O O . LYS A 1 105 ? 7.352 5.215 0.643 1.00 98.44 105 LYS A O 1
ATOM 838 N N . VAL A 1 106 ? 6.110 5.992 2.360 1.00 97.75 106 VAL A N 1
ATOM 839 C CA . VAL A 1 106 ? 5.179 6.782 1.557 1.00 97.75 106 VAL A CA 1
ATOM 840 C C . VAL A 1 106 ? 5.195 8.229 2.036 1.00 97.75 106 VAL A C 1
ATOM 842 O O . VAL A 1 106 ? 5.137 8.472 3.239 1.00 97.75 106 VAL A O 1
ATOM 845 N N . GLU A 1 107 ? 5.318 9.165 1.100 1.00 98.06 107 GLU A N 1
ATOM 846 C CA . GLU A 1 107 ? 5.174 10.603 1.379 1.00 98.06 107 GLU A CA 1
ATOM 847 C C . GLU A 1 107 ? 3.686 11.011 1.286 1.00 98.06 107 GLU A C 1
ATOM 849 O O . GLU A 1 107 ? 3.216 11.852 2.035 1.00 98.06 107 GLU A O 1
ATOM 854 N N . GLY A 1 108 ? 2.887 10.365 0.429 1.00 98.50 108 GLY A N 1
ATOM 855 C CA . GLY A 1 108 ? 1.443 10.595 0.335 1.00 98.50 108 GLY A CA 1
ATOM 856 C C . GLY A 1 108 ? 0.588 9.770 1.305 1.00 98.50 108 GLY A C 1
ATOM 857 O O . GLY A 1 108 ? 0.971 9.440 2.428 1.00 98.50 108 GLY A O 1
ATOM 858 N N . ASN A 1 109 ? -0.625 9.443 0.859 1.00 98.88 109 ASN A N 1
ATOM 859 C CA . ASN A 1 109 ? -1.568 8.611 1.603 1.00 98.88 109 ASN A CA 1
ATOM 860 C C . ASN A 1 109 ? -1.227 7.113 1.486 1.00 98.88 109 ASN A C 1
ATOM 862 O O . ASN A 1 109 ? -0.688 6.668 0.471 1.00 98.88 109 ASN A O 1
ATOM 866 N N . PHE A 1 110 ? -1.621 6.327 2.487 1.00 98.88 110 PHE A N 1
ATOM 867 C CA . PHE A 1 110 ? -1.496 4.870 2.493 1.00 98.88 110 PHE A CA 1
ATOM 868 C C . PHE A 1 110 ? -2.866 4.212 2.672 1.00 98.88 110 PHE A C 1
ATOM 870 O O . PHE A 1 110 ? -3.463 4.291 3.749 1.00 98.88 110 PHE A O 1
ATOM 877 N N . TRP A 1 111 ? -3.344 3.535 1.631 1.00 98.88 111 TRP A N 1
ATOM 878 C CA . TRP A 1 111 ? -4.669 2.915 1.601 1.00 98.88 111 TRP A CA 1
ATOM 879 C C . TRP A 1 111 ? -4.535 1.397 1.585 1.00 98.88 111 TRP A C 1
ATOM 881 O O . TRP A 1 111 ? -4.042 0.824 0.614 1.00 98.88 111 TRP A O 1
ATOM 891 N N . CYS A 1 112 ? -4.950 0.744 2.671 1.00 98.81 112 CYS A N 1
ATOM 892 C CA . CYS A 1 112 ? -4.884 -0.712 2.824 1.00 98.81 112 CYS A CA 1
ATOM 893 C C . CYS A 1 112 ? -6.204 -1.339 3.293 1.00 98.81 112 CYS A C 1
ATOM 895 O O . CYS A 1 112 ? -6.217 -2.463 3.807 1.00 98.81 112 CYS A O 1
ATOM 897 N N . SER A 1 113 ? -7.316 -0.629 3.098 1.00 98.88 113 SER A N 1
ATOM 898 C CA . SER A 1 113 ? -8.653 -1.114 3.425 1.00 98.88 113 SER A CA 1
ATOM 899 C C . SER A 1 113 ? -9.070 -2.322 2.584 1.00 98.88 113 SER A C 1
ATOM 901 O O . SER A 1 113 ? -8.426 -2.653 1.587 1.00 98.88 113 SER A O 1
ATOM 903 N N . TYR A 1 114 ? -10.114 -3.037 3.006 1.00 98.88 114 TYR A N 1
ATOM 904 C CA . TYR A 1 114 ? -10.610 -4.234 2.313 1.00 98.88 114 TYR A CA 1
ATOM 905 C C . TYR A 1 114 ? -9.520 -5.295 2.091 1.00 98.88 114 TYR A C 1
ATOM 907 O O . TYR A 1 114 ? -9.180 -5.662 0.962 1.00 98.88 114 TYR A O 1
ATOM 915 N N . ASN A 1 115 ? -8.946 -5.770 3.194 1.00 98.88 115 ASN A N 1
ATOM 916 C CA . ASN A 1 115 ? -7.936 -6.828 3.221 1.00 98.88 115 ASN A CA 1
ATOM 917 C C . ASN A 1 115 ? -8.218 -7.818 4.371 1.00 98.88 115 ASN A C 1
ATOM 919 O O . ASN A 1 115 ? -9.242 -7.756 5.046 1.00 98.88 115 ASN A O 1
ATOM 923 N N . ASN A 1 116 ? -7.313 -8.776 4.597 1.00 98.75 116 ASN A N 1
ATOM 924 C CA . ASN A 1 116 ? -7.422 -9.773 5.666 1.00 98.75 116 ASN A CA 1
ATOM 925 C C . ASN A 1 116 ? -6.403 -9.526 6.795 1.00 98.75 116 ASN A C 1
ATOM 927 O O . ASN A 1 116 ? -5.895 -10.480 7.393 1.00 98.75 116 ASN A O 1
ATOM 931 N N . LEU A 1 117 ? -6.053 -8.266 7.072 1.00 98.75 117 LEU A N 1
ATOM 932 C CA . LEU A 1 117 ? -5.046 -7.924 8.078 1.00 98.75 117 LEU A CA 1
ATOM 933 C C . LEU A 1 117 ? -5.565 -8.220 9.488 1.00 98.75 117 LEU A C 1
ATOM 935 O O . LEU A 1 117 ? -6.677 -7.840 9.839 1.00 98.75 117 LEU A O 1
ATOM 939 N N . THR A 1 118 ? -4.736 -8.856 10.315 1.00 98.06 118 THR A N 1
ATOM 940 C CA . THR A 1 118 ? -5.009 -9.089 11.751 1.00 98.06 118 THR A CA 1
ATOM 941 C C . THR A 1 118 ? -4.144 -8.225 12.671 1.00 98.06 118 THR A C 1
ATOM 943 O O . THR A 1 118 ? -4.406 -8.119 13.866 1.00 98.06 118 THR A O 1
ATOM 946 N N . SER A 1 119 ? -3.115 -7.584 12.112 1.00 97.88 119 SER A N 1
ATOM 947 C CA . SER A 1 119 ? -2.310 -6.540 12.748 1.00 97.88 119 SER A CA 1
ATOM 948 C C . SER A 1 119 ? -1.784 -5.588 11.675 1.00 97.88 119 SER A C 1
ATOM 950 O O . SER A 1 119 ? -1.744 -5.939 10.494 1.00 97.88 119 SER A O 1
ATOM 952 N N . LEU A 1 120 ? -1.296 -4.421 12.089 1.00 98.62 120 LEU A N 1
ATOM 953 C CA . LEU A 1 120 ? -0.681 -3.436 11.198 1.00 98.62 120 LEU A CA 1
ATOM 954 C C . LEU A 1 120 ? 0.843 -3.603 11.099 1.00 98.62 120 LEU A C 1
ATOM 956 O O . LEU A 1 120 ? 1.537 -2.760 10.538 1.00 98.62 120 LEU A O 1
ATOM 960 N N . LYS A 1 121 ? 1.404 -4.708 11.610 1.00 97.81 121 LYS A N 1
ATOM 961 C CA . LYS A 1 121 ? 2.847 -4.977 11.528 1.00 97.81 121 LYS A CA 1
ATOM 962 C C . LYS A 1 121 ? 3.331 -4.926 10.077 1.00 97.81 121 LYS A C 1
ATOM 964 O O . LYS A 1 121 ? 2.873 -5.678 9.217 1.00 97.81 121 LYS A O 1
ATOM 969 N N . GLY A 1 122 ? 4.319 -4.065 9.843 1.00 97.88 122 GLY A N 1
ATOM 970 C CA . GLY A 1 122 ? 4.891 -3.812 8.522 1.00 97.88 122 GLY A CA 1
ATOM 971 C C . GLY A 1 122 ? 4.347 -2.563 7.828 1.00 97.88 122 GLY A C 1
ATOM 972 O O . GLY A 1 122 ? 4.911 -2.205 6.801 1.00 97.88 122 GLY A O 1
ATOM 973 N N . ALA A 1 123 ? 3.331 -1.891 8.385 1.00 98.50 123 ALA A N 1
ATOM 974 C CA . ALA A 1 123 ? 2.884 -0.579 7.921 1.00 98.50 123 ALA A CA 1
ATOM 975 C C . ALA A 1 123 ? 4.038 0.445 7.902 1.00 98.50 123 ALA A C 1
ATOM 977 O O . ALA A 1 123 ? 5.015 0.294 8.654 1.00 98.50 123 ALA A O 1
ATOM 978 N N . PRO A 1 124 ? 3.940 1.505 7.077 1.00 98.00 124 PRO A N 1
ATOM 979 C CA . PRO A 1 124 ? 4.856 2.635 7.167 1.00 98.00 124 PRO A CA 1
ATOM 980 C C . PRO A 1 124 ? 4.861 3.208 8.589 1.00 98.00 124 PRO A C 1
ATOM 982 O O . PRO A 1 124 ? 3.832 3.312 9.250 1.00 98.00 124 PRO A O 1
ATOM 985 N N . ARG A 1 125 ? 6.050 3.573 9.078 1.00 97.69 125 ARG A N 1
ATOM 986 C CA . ARG A 1 125 ? 6.206 4.136 10.428 1.00 97.69 125 ARG A CA 1
ATOM 987 C C . ARG A 1 125 ? 5.579 5.527 10.541 1.00 97.69 125 ARG A C 1
ATOM 989 O O . ARG A 1 125 ? 5.065 5.861 11.602 1.00 97.69 125 ARG A O 1
ATOM 996 N N . GLU A 1 126 ? 5.671 6.313 9.481 1.00 98.12 126 GLU A N 1
ATOM 997 C CA . GLU A 1 126 ? 5.195 7.692 9.368 1.00 98.12 126 GLU A CA 1
ATOM 998 C C . GLU A 1 126 ? 4.484 7.815 8.016 1.00 98.12 126 GLU A C 1
ATOM 1000 O O . GLU A 1 126 ? 4.928 7.200 7.040 1.00 98.12 126 GLU A O 1
ATOM 1005 N N . VAL A 1 127 ? 3.370 8.548 7.982 1.00 98.44 127 VAL A N 1
ATOM 1006 C CA . VAL A 1 127 ? 2.564 8.806 6.779 1.00 98.44 127 VAL A CA 1
ATOM 1007 C C . VAL A 1 127 ? 2.237 10.300 6.747 1.00 98.44 127 VAL A C 1
ATOM 1009 O O . VAL A 1 127 ? 1.506 10.783 7.610 1.00 98.44 127 VAL A O 1
ATOM 1012 N N . GLU A 1 128 ? 2.771 11.045 5.776 1.00 97.50 128 GLU A N 1
ATOM 1013 C CA . GLU A 1 128 ? 2.490 12.494 5.665 1.00 97.50 128 GLU A CA 1
ATOM 1014 C C . GLU A 1 128 ? 1.080 12.752 5.096 1.00 97.50 128 GLU A C 1
ATOM 1016 O O . GLU A 1 128 ? 0.461 13.791 5.316 1.00 97.50 128 GLU A O 1
ATOM 1021 N N . GLY A 1 129 ? 0.513 11.775 4.387 1.00 98.50 129 GLY A N 1
ATOM 1022 C CA . GLY A 1 129 ? -0.898 11.766 4.034 1.00 98.50 129 GLY A CA 1
ATOM 1023 C C . GLY A 1 129 ? -1.785 11.168 5.126 1.00 98.50 129 GLY A C 1
ATOM 1024 O O . GLY A 1 129 ? -1.552 11.270 6.327 1.00 98.50 129 GLY A O 1
ATOM 1025 N N . SER A 1 130 ? -2.854 10.534 4.677 1.00 98.88 130 SER A N 1
ATOM 1026 C CA . SER A 1 130 ? -3.826 9.827 5.498 1.00 98.88 130 SER A CA 1
ATOM 1027 C C . SER A 1 130 ? -3.568 8.323 5.459 1.00 98.88 130 SER A C 1
ATOM 1029 O O . SER A 1 130 ? -3.002 7.811 4.492 1.00 98.88 130 SER A O 1
ATOM 1031 N N . PHE A 1 131 ? -4.007 7.622 6.497 1.00 98.88 131 PHE A N 1
ATOM 1032 C CA . PHE A 1 131 ? -3.853 6.180 6.637 1.00 98.88 131 PHE A CA 1
ATOM 1033 C C . PHE A 1 131 ? -5.224 5.524 6.790 1.00 98.88 131 PHE A C 1
ATOM 1035 O O . PHE A 1 131 ? -5.993 5.893 7.679 1.00 98.88 131 PHE A O 1
ATOM 1042 N N . ASP A 1 132 ? -5.527 4.557 5.931 1.00 98.88 132 ASP A N 1
ATOM 1043 C CA . ASP A 1 132 ? -6.785 3.813 5.972 1.00 98.88 132 ASP A CA 1
ATOM 1044 C C . ASP A 1 132 ? -6.528 2.314 6.106 1.00 98.88 132 ASP A C 1
ATOM 1046 O O . ASP A 1 132 ? -5.975 1.678 5.203 1.00 98.88 132 ASP A O 1
ATOM 1050 N N . CYS A 1 133 ? -6.950 1.764 7.243 1.00 98.81 133 CYS A N 1
ATOM 1051 C CA . CYS A 1 133 ? -6.974 0.335 7.535 1.00 98.81 133 CYS A CA 1
ATOM 1052 C C . CYS A 1 133 ? -8.385 -0.175 7.865 1.00 98.81 133 CYS A C 1
ATOM 1054 O O . CYS A 1 133 ? -8.533 -1.194 8.549 1.00 98.81 133 CYS A O 1
ATOM 1056 N N . SER A 1 134 ? -9.422 0.529 7.403 1.00 98.88 134 SER A N 1
ATOM 1057 C CA . SER A 1 134 ? -10.809 0.079 7.534 1.00 98.88 134 SER A CA 1
ATOM 1058 C C . SER A 1 134 ? -11.044 -1.275 6.855 1.00 98.88 134 SER A C 1
ATOM 1060 O O . SER A 1 134 ? -10.234 -1.718 6.037 1.00 98.88 134 SER A O 1
ATOM 1062 N N . GLU A 1 135 ? -12.138 -1.955 7.200 1.00 98.81 135 GLU A N 1
ATOM 1063 C CA . GLU A 1 135 ? -12.588 -3.173 6.501 1.00 98.81 135 GLU A CA 1
ATOM 1064 C C . GLU A 1 135 ? -11.497 -4.264 6.481 1.00 98.81 135 GLU A C 1
ATOM 1066 O O . GLU A 1 135 ? -11.025 -4.728 5.439 1.00 98.81 135 GLU A O 1
ATOM 1071 N N . ASN A 1 136 ? -11.032 -4.623 7.678 1.00 98.88 136 ASN A N 1
ATOM 1072 C CA . ASN A 1 136 ? -10.009 -5.639 7.930 1.00 98.88 136 ASN A CA 1
ATOM 1073 C C . ASN A 1 136 ? -10.414 -6.515 9.136 1.00 98.88 136 ASN A C 1
ATOM 1075 O O . ASN A 1 136 ? -11.514 -6.418 9.671 1.00 98.88 136 ASN A O 1
ATOM 1079 N N . ASN A 1 137 ? -9.528 -7.404 9.592 1.00 98.69 137 ASN A N 1
ATOM 1080 C CA . ASN A 1 137 ? -9.774 -8.295 10.733 1.00 98.69 137 ASN A CA 1
ATOM 1081 C C . ASN A 1 137 ? -8.936 -7.903 11.965 1.00 98.69 137 ASN A C 1
ATOM 1083 O O . ASN A 1 137 ? -8.484 -8.773 12.715 1.00 98.69 137 ASN A O 1
ATOM 1087 N N . LEU A 1 138 ? -8.674 -6.606 12.166 1.00 98.75 138 LEU A N 1
ATOM 1088 C CA . LEU A 1 138 ? -7.816 -6.135 13.255 1.00 98.75 138 LEU A CA 1
ATOM 1089 C C . LEU A 1 138 ? -8.504 -6.316 14.613 1.00 98.75 138 LEU A C 1
ATOM 1091 O O . LEU A 1 138 ? -9.636 -5.884 14.815 1.00 98.75 138 LEU A O 1
ATOM 1095 N N . THR A 1 139 ? -7.784 -6.904 15.568 1.00 98.00 139 THR A N 1
ATOM 1096 C CA . THR A 1 139 ? -8.198 -6.982 16.983 1.00 98.00 139 THR A CA 1
ATOM 1097 C C . THR A 1 139 ? -7.432 -6.002 17.875 1.00 98.00 139 THR A C 1
ATOM 1099 O O . THR A 1 139 ? -7.752 -5.846 19.049 1.00 98.00 139 THR A O 1
ATOM 1102 N N . SER A 1 140 ? -6.384 -5.377 17.339 1.00 97.94 140 SER A N 1
ATOM 1103 C CA . SER A 1 140 ? -5.613 -4.297 17.954 1.00 97.94 140 SER A CA 1
ATOM 1104 C C . SER A 1 14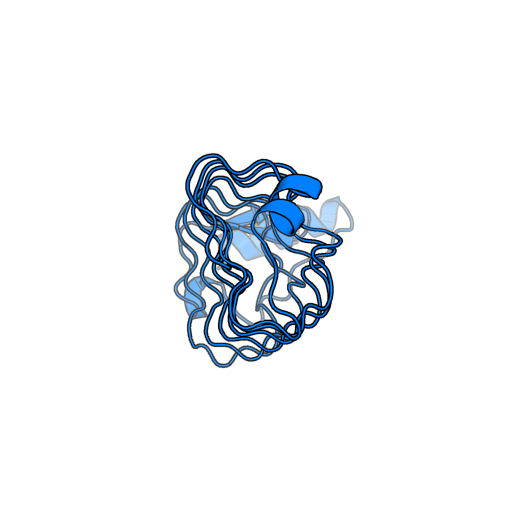0 ? -4.972 -3.445 16.855 1.00 97.94 140 SER A C 1
ATOM 1106 O O . SER A 1 140 ? -4.807 -3.902 15.722 1.00 97.94 140 SER A O 1
ATOM 1108 N N . LEU A 1 141 ? -4.545 -2.230 17.196 1.00 98.19 141 LEU A N 1
ATOM 1109 C CA . LEU A 1 141 ? -3.771 -1.358 16.303 1.00 98.19 141 LEU A CA 1
ATOM 1110 C C . LEU A 1 141 ? -2.251 -1.579 16.448 1.00 98.19 141 LEU A C 1
ATOM 1112 O O . LEU A 1 141 ? -1.439 -0.692 16.176 1.00 98.19 141 LEU A O 1
ATOM 1116 N N . GLU A 1 142 ? -1.829 -2.767 16.900 1.00 96.12 142 GLU A N 1
ATOM 1117 C CA . GLU A 1 142 ? -0.408 -3.096 17.017 1.00 96.12 142 GLU A CA 1
ATOM 1118 C C . GLU A 1 142 ? 0.272 -3.024 15.641 1.00 96.12 142 GLU A C 1
ATOM 1120 O O . GLU A 1 142 ? -0.141 -3.675 14.678 1.00 96.12 142 GLU A O 1
ATOM 1125 N N . GLY A 1 143 ? 1.356 -2.251 15.561 1.00 97.50 143 GLY A N 1
ATOM 1126 C CA . GLY A 1 143 ? 2.086 -2.012 14.316 1.00 97.50 143 GLY A CA 1
ATOM 1127 C C . GLY A 1 143 ? 1.570 -0.828 13.497 1.00 97.50 143 GLY A C 1
ATOM 1128 O O . GLY A 1 143 ? 2.127 -0.588 12.434 1.00 97.50 143 GLY A O 1
ATOM 1129 N N . SER A 1 144 ? 0.567 -0.089 13.991 1.00 98.31 144 SER A N 1
ATOM 1130 C CA . SER A 1 144 ? 0.123 1.183 13.406 1.00 98.31 144 SER A CA 1
ATOM 1131 C C . SER A 1 144 ? 1.303 2.135 13.154 1.00 98.31 144 SER A C 1
ATOM 1133 O O . SER A 1 144 ? 2.278 2.100 13.925 1.00 98.31 144 SER A O 1
ATOM 1135 N N . PRO A 1 145 ? 1.213 3.026 12.143 1.00 98.56 145 PRO A N 1
ATOM 1136 C CA . PRO A 1 145 ? 2.086 4.189 12.066 1.00 98.56 145 PRO A CA 1
ATOM 1137 C C . PRO A 1 145 ? 2.137 4.930 13.408 1.00 98.56 145 PRO A C 1
ATOM 1139 O O . PRO A 1 145 ? 1.177 4.919 14.180 1.00 98.56 145 PRO A O 1
ATOM 1142 N N . LYS A 1 146 ? 3.280 5.554 13.691 1.00 98.62 146 LYS A N 1
ATOM 1143 C CA . LYS A 1 146 ? 3.487 6.403 14.869 1.00 98.62 146 LYS A CA 1
ATOM 1144 C C . LYS A 1 146 ? 2.955 7.810 14.664 1.00 98.62 146 LYS A C 1
ATOM 1146 O O . LYS A 1 146 ? 2.537 8.436 15.635 1.00 98.62 146 LYS A O 1
ATOM 1151 N N . GLU A 1 147 ? 2.963 8.282 13.427 1.00 98.69 147 GLU A N 1
ATOM 1152 C CA . GLU A 1 147 ? 2.439 9.586 13.051 1.00 98.69 147 GLU A CA 1
ATOM 1153 C C . GLU A 1 147 ? 1.755 9.496 11.688 1.00 98.69 147 GLU A C 1
ATOM 1155 O O . GLU A 1 147 ? 2.283 8.886 10.754 1.00 98.69 147 GLU A O 1
ATOM 1160 N N . VAL A 1 148 ? 0.566 10.089 11.615 1.00 98.81 148 VAL A N 1
ATOM 1161 C CA . VAL A 1 148 ? -0.224 10.285 10.401 1.00 98.81 148 VAL A CA 1
ATOM 1162 C C . VAL A 1 148 ? -0.622 11.753 10.381 1.00 98.81 148 VAL A C 1
ATOM 1164 O O . VAL A 1 148 ? -1.403 12.181 11.229 1.00 98.81 148 VAL A O 1
ATOM 1167 N N . GLU A 1 149 ? -0.096 12.553 9.455 1.00 98.62 149 GLU A N 1
ATOM 1168 C CA . GLU A 1 149 ? -0.428 13.989 9.419 1.00 98.62 149 GLU A CA 1
ATOM 1169 C C . GLU A 1 149 ? -1.845 14.246 8.876 1.00 98.62 149 GLU A C 1
ATOM 1171 O O . GLU A 1 149 ? -2.455 15.285 9.140 1.00 98.62 149 GLU A O 1
ATOM 1176 N N . GLY A 1 150 ? -2.385 13.296 8.113 1.00 98.62 150 GLY A N 1
ATOM 1177 C CA . GLY A 1 150 ? -3.732 13.313 7.570 1.00 98.62 150 GLY A CA 1
ATOM 1178 C C . GLY A 1 150 ? -4.788 12.719 8.502 1.00 98.62 150 GLY A C 1
ATOM 1179 O O . GLY A 1 150 ? -4.743 12.845 9.726 1.00 98.62 150 GLY A O 1
ATOM 1180 N N . ASN A 1 151 ? -5.800 12.114 7.881 1.00 98.81 151 ASN A N 1
ATOM 1181 C CA . ASN A 1 151 ? -6.862 11.402 8.588 1.00 98.81 151 ASN A CA 1
ATOM 1182 C C . ASN A 1 151 ? -6.446 9.955 8.889 1.00 98.81 151 ASN A C 1
ATOM 1184 O O . ASN A 1 151 ? -5.606 9.389 8.187 1.00 98.81 151 ASN A O 1
ATOM 1188 N N . PHE A 1 152 ? -7.087 9.348 9.883 1.00 98.88 152 PHE A N 1
ATOM 1189 C CA . PHE A 1 152 ? -6.914 7.939 10.225 1.00 98.88 152 PHE A CA 1
ATOM 1190 C C . PHE A 1 152 ? -8.268 7.227 10.179 1.00 98.88 152 PHE A C 1
ATOM 1192 O O . PHE A 1 152 ? -9.171 7.597 10.930 1.00 98.88 152 PHE A O 1
ATOM 1199 N N . TRP A 1 153 ? -8.415 6.215 9.323 1.00 98.88 153 TRP A N 1
ATOM 1200 C CA . TRP A 1 153 ? -9.621 5.381 9.247 1.00 98.88 153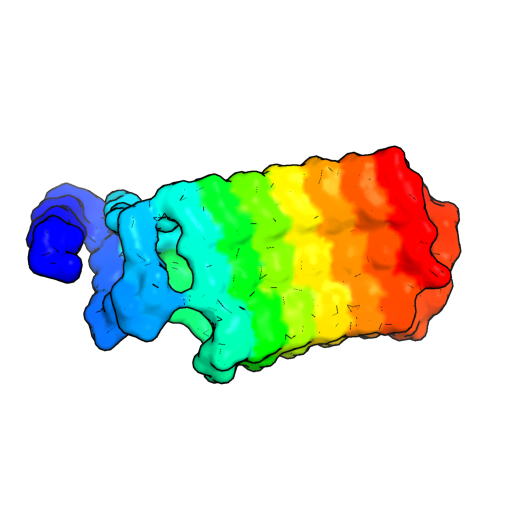 TRP A CA 1
ATOM 1201 C C . TRP A 1 153 ? -9.336 3.965 9.739 1.00 98.88 153 TRP A C 1
ATOM 1203 O O . TRP A 1 153 ? -8.405 3.315 9.267 1.00 98.88 153 TRP A O 1
ATOM 1213 N N . CYS A 1 154 ? -10.159 3.482 10.669 1.00 98.62 154 CYS A N 1
ATOM 1214 C CA . CYS A 1 154 ? -10.103 2.119 11.201 1.00 98.62 154 CYS A CA 1
ATOM 1215 C C . CYS A 1 154 ? -11.487 1.503 11.459 1.00 98.62 154 CYS A C 1
ATOM 1217 O O . CYS A 1 154 ? -11.597 0.548 12.234 1.00 98.62 154 CYS A O 1
ATOM 1219 N N . THR A 1 155 ? -12.531 2.019 10.803 1.00 98.56 155 THR A N 1
ATOM 1220 C CA . THR A 1 155 ? -13.891 1.467 10.891 1.00 98.56 155 THR A CA 1
ATOM 1221 C C . THR A 1 155 ? -13.946 0.025 10.386 1.00 98.56 155 THR A C 1
ATOM 1223 O O . THR A 1 155 ? -13.065 -0.430 9.657 1.00 98.56 155 THR A O 1
ATOM 1226 N N . ASP A 1 156 ? -14.993 -0.697 10.779 1.00 98.38 156 ASP A N 1
ATOM 1227 C CA . ASP A 1 156 ? -15.325 -2.009 10.208 1.00 98.38 156 ASP A CA 1
ATOM 1228 C C . ASP A 1 156 ? -14.176 -3.027 10.321 1.00 98.38 156 ASP A C 1
ATOM 1230 O O . ASP A 1 156 ? -13.807 -3.730 9.386 1.00 98.38 156 ASP A O 1
ATOM 1234 N N . ASN A 1 157 ? -13.585 -3.090 11.514 1.00 98.69 157 ASN A N 1
ATOM 1235 C CA . ASN A 1 157 ? -12.638 -4.128 11.901 1.00 98.69 157 ASN A CA 1
ATOM 1236 C C . ASN A 1 157 ? -13.300 -5.180 12.805 1.00 98.69 157 ASN A C 1
ATOM 1238 O O . ASN A 1 157 ? -14.454 -5.042 13.218 1.00 98.69 157 ASN A O 1
ATOM 1242 N N . ALA A 1 158 ? -12.563 -6.239 13.155 1.00 98.38 158 ALA A N 1
ATOM 1243 C CA . ALA A 1 158 ? -13.072 -7.293 14.042 1.00 98.38 158 ALA A CA 1
ATOM 1244 C C . ALA A 1 158 ? -13.484 -6.765 15.432 1.00 98.38 158 ALA A C 1
ATOM 1246 O O . ALA A 1 158 ? -14.294 -7.388 16.122 1.00 98.38 158 ALA A O 1
ATOM 1247 N N . VAL A 1 159 ? -12.938 -5.617 15.838 1.00 97.50 159 VAL A N 1
ATOM 1248 C CA . VAL A 1 159 ? -13.375 -4.843 17.000 1.00 97.50 159 VAL A CA 1
ATOM 1249 C C . VAL A 1 159 ? -13.623 -3.392 16.594 1.00 97.50 159 VAL A C 1
ATOM 1251 O O . VAL A 1 159 ? -12.992 -2.879 15.671 1.00 97.50 159 VAL A O 1
ATOM 1254 N N . LYS A 1 160 ? -14.521 -2.716 17.314 1.00 98.06 160 LYS A N 1
ATOM 1255 C CA . LYS A 1 160 ? -14.704 -1.271 17.180 1.00 98.06 160 LYS A CA 1
ATOM 1256 C C . LYS A 1 160 ? -13.658 -0.544 18.022 1.00 98.06 160 LYS A C 1
ATOM 1258 O O . LYS A 1 160 ? -13.693 -0.654 19.246 1.00 98.06 160 LYS A O 1
ATOM 1263 N N . PHE A 1 161 ? -12.767 0.198 17.374 1.00 98.38 161 PHE A N 1
ATOM 1264 C CA . PHE A 1 161 ? -11.781 1.033 18.056 1.00 98.38 161 PHE A CA 1
ATOM 1265 C C . PHE A 1 161 ? -12.405 2.353 18.517 1.00 98.38 161 PHE A C 1
ATOM 1267 O O . PHE A 1 161 ? -13.344 2.870 17.914 1.00 98.38 161 PHE A O 1
ATOM 1274 N N . THR A 1 162 ? -11.891 2.907 19.605 1.00 98.44 162 THR A N 1
ATOM 1275 C CA . THR A 1 162 ? -12.181 4.270 20.062 1.00 98.44 162 THR A CA 1
ATOM 1276 C C . THR A 1 162 ? -11.129 5.250 19.531 1.00 98.44 162 THR A C 1
ATOM 1278 O O . THR A 1 162 ? -10.077 4.835 19.046 1.00 98.44 162 THR A O 1
ATOM 1281 N N . GLU A 1 163 ? -11.384 6.557 19.634 1.00 98.25 163 GLU A N 1
ATOM 1282 C CA . GLU A 1 163 ? -10.354 7.568 19.347 1.00 98.25 163 GLU A CA 1
ATOM 1283 C C . GLU A 1 163 ? -9.143 7.397 20.283 1.00 98.25 163 GLU A C 1
ATOM 1285 O O . GLU A 1 163 ? -8.006 7.440 19.823 1.00 98.25 163 GLU A O 1
ATOM 1290 N N . GLU A 1 164 ? -9.378 7.076 21.563 1.00 98.25 164 GLU A N 1
ATOM 1291 C CA . GLU A 1 164 ? -8.323 6.821 22.554 1.00 98.25 164 GLU A CA 1
ATOM 1292 C C . GLU A 1 164 ? -7.431 5.628 22.162 1.00 98.25 164 GLU A C 1
ATOM 1294 O O . GLU A 1 164 ? -6.208 5.694 22.299 1.00 98.25 164 GLU A O 1
ATOM 1299 N N . ASP A 1 165 ? -8.005 4.548 21.616 1.00 98.44 165 ASP A N 1
ATOM 1300 C CA . ASP A 1 165 ? -7.226 3.400 21.125 1.00 98.44 165 ASP A CA 1
ATOM 1301 C C . ASP A 1 165 ? -6.242 3.807 20.018 1.00 98.44 165 ASP A C 1
ATOM 1303 O O . ASP A 1 165 ? -5.111 3.312 19.979 1.00 98.44 165 ASP A O 1
ATOM 1307 N N . VAL A 1 166 ? -6.663 4.711 19.125 1.00 98.62 166 VAL A N 1
ATOM 1308 C CA . VAL A 1 166 ? -5.838 5.231 18.026 1.00 98.62 166 VAL A CA 1
ATOM 1309 C C . VAL A 1 166 ? -4.764 6.174 18.566 1.00 98.62 166 VAL A C 1
ATOM 1311 O O . VAL A 1 166 ? -3.584 5.991 18.262 1.00 98.62 166 VAL A O 1
ATOM 1314 N N . GLU A 1 167 ? -5.141 7.138 19.407 1.00 98.25 167 GLU A N 1
ATOM 1315 C CA . GLU A 1 167 ? -4.227 8.132 19.985 1.00 98.25 167 GLU A CA 1
ATOM 1316 C C . GLU A 1 167 ? -3.131 7.498 20.856 1.00 98.25 167 GLU A C 1
ATOM 1318 O O . GLU A 1 167 ? -2.001 7.989 20.901 1.00 98.25 167 GLU A O 1
ATOM 1323 N N . ASN A 1 168 ? -3.418 6.354 21.486 1.00 98.19 168 ASN A N 1
ATOM 1324 C CA . ASN A 1 168 ? -2.439 5.583 22.254 1.00 98.19 168 ASN A CA 1
ATOM 1325 C C . ASN A 1 168 ? -1.306 4.989 21.398 1.00 98.19 168 ASN A C 1
ATOM 1327 O O . ASN A 1 168 ? -0.229 4.684 21.922 1.00 98.19 168 ASN A O 1
ATOM 1331 N N . VAL A 1 169 ? -1.520 4.792 20.092 1.00 98.25 169 VAL A N 1
ATOM 1332 C CA . VAL A 1 169 ? -0.533 4.158 19.201 1.00 98.25 169 VAL A CA 1
ATOM 1333 C C . VAL A 1 169 ? -0.007 5.075 18.100 1.00 98.25 169 VAL A C 1
ATOM 1335 O O . VAL A 1 169 ? 1.114 4.839 17.630 1.00 98.25 169 VAL A O 1
ATOM 1338 N N . CYS A 1 170 ? -0.780 6.093 17.718 1.00 98.56 170 CYS A N 1
ATOM 1339 C CA . CYS A 1 170 ? -0.542 6.968 16.578 1.00 98.56 170 CYS A CA 1
ATOM 1340 C C . CYS A 1 170 ? -0.945 8.412 16.892 1.00 98.56 170 CYS A C 1
ATOM 1342 O O . CYS A 1 170 ? -2.073 8.687 17.290 1.00 98.56 170 CYS A O 1
ATOM 1344 N N . LYS A 1 171 ? -0.053 9.362 16.612 1.00 98.75 171 LYS A N 1
ATOM 1345 C CA . LYS A 1 171 ? -0.405 10.783 16.568 1.00 98.75 171 LYS A CA 1
ATOM 1346 C C . LYS A 1 171 ? -1.106 11.082 15.241 1.00 98.75 171 LYS A C 1
ATOM 1348 O O . LYS A 1 171 ? -0.511 10.870 14.186 1.00 98.75 171 LYS A O 1
ATOM 1353 N N . VAL A 1 172 ? -2.342 11.576 15.290 1.00 98.69 172 VAL A N 1
ATOM 1354 C CA . VAL A 1 172 ? -3.145 11.899 14.098 1.00 98.69 172 VAL A CA 1
ATOM 1355 C C . VAL A 1 172 ? -3.258 13.416 13.941 1.00 98.69 172 VAL A C 1
ATOM 1357 O O . VAL A 1 172 ? -3.608 14.118 14.885 1.00 98.69 172 VAL A O 1
ATOM 1360 N N . GLY A 1 173 ? -2.922 13.933 12.759 1.00 98.31 173 GLY A N 1
ATOM 1361 C CA . GLY A 1 173 ? -2.881 15.369 12.473 1.00 98.31 173 GLY A CA 1
ATOM 1362 C C . GLY A 1 173 ? -4.229 15.975 12.082 1.00 98.31 173 GLY A C 1
ATOM 1363 O O . GLY A 1 173 ? -4.412 17.189 12.203 1.00 98.31 173 GLY A O 1
ATOM 1364 N N . LYS A 1 174 ? -5.183 15.153 11.626 1.00 98.38 174 LYS A N 1
ATOM 1365 C CA . LYS A 1 174 ? -6.552 15.579 11.292 1.00 98.38 174 LYS A CA 1
ATOM 1366 C C . LYS A 1 174 ? -7.591 14.789 12.086 1.00 98.38 174 LYS A C 1
ATOM 1368 O O . LYS A 1 174 ? -7.635 14.907 13.303 1.00 98.38 174 LYS A O 1
ATOM 1373 N N . LYS A 1 175 ? -8.480 14.048 11.415 1.00 98.56 175 LYS A N 1
ATOM 1374 C CA . LYS A 1 175 ? -9.626 13.381 12.039 1.00 98.56 175 LYS A CA 1
ATOM 1375 C C . LYS A 1 175 ? -9.440 11.864 12.095 1.00 98.56 175 LYS A C 1
ATOM 1377 O O . LYS A 1 175 ? -8.935 11.267 11.143 1.00 98.56 175 LYS A O 1
ATOM 1382 N N . ILE A 1 176 ? -9.911 11.267 13.187 1.00 98.75 176 ILE A N 1
ATOM 1383 C CA . ILE A 1 176 ? -10.061 9.821 13.357 1.00 98.75 176 ILE A CA 1
ATOM 1384 C C . ILE A 1 176 ? -11.483 9.412 12.946 1.00 98.75 176 ILE A C 1
ATOM 1386 O O . ILE A 1 176 ? -12.460 10.108 13.236 1.00 98.75 176 ILE A O 1
ATOM 1390 N N . PHE A 1 177 ? -11.587 8.299 12.229 1.00 98.44 177 PHE A N 1
ATOM 1391 C CA . PHE A 1 177 ? -12.840 7.669 11.826 1.00 98.44 177 PHE A CA 1
ATOM 1392 C C . PHE A 1 177 ? -12.811 6.201 12.272 1.00 98.44 177 PHE A C 1
ATOM 1394 O O . PHE A 1 177 ? -12.006 5.420 11.762 1.00 98.44 177 PHE A O 1
ATOM 1401 N N . ASN A 1 178 ? -13.667 5.843 13.231 1.00 91.94 178 ASN A N 1
ATOM 1402 C CA . ASN A 1 178 ? -13.589 4.608 14.019 1.00 91.94 178 ASN A CA 1
ATOM 1403 C C . ASN A 1 178 ? -14.964 4.015 14.383 1.00 91.94 178 ASN A C 1
ATOM 1405 O O . ASN A 1 178 ? -15.955 4.773 14.510 1.00 91.94 178 ASN A O 1
#

Secondary structure (DSSP, 8-state):
-HHHHHHHHHHHHHHT-PPP--SS-GGGGT--SEEE-TTS-EEESS-EE-TTS--SS-SS-EEEESS-EE--SS--S--TT--SEESS-EE--SS--S--TTPPEESS-EE--SS--S--TTS-SEESS-EE--SS--SS-TT--SEESS-EE--SSSS---HHHHHTT-EESS-EE-

Sequence (178 aa):
VEKNLDYLKKVAKVKNRSIPDLTIRPEDFGIENYEFDLNGFLNVKGDVDLNNKNLTKLPFRFGKVGGDFDCSYNKLTSLEGAPREVKGNFWCDNNNLTSLKGAPKVEGNFWCSYNNLTSLKGAPREVEGSFDCSENNLTSLEGSPKEVEGNFWCTDNAVKFTEEDVENVCKVGKKIFN

pLDDT: mean 92.63, std 12.19, range [53.34, 98.94]

Foldseek 3Di:
DVVQQVVLVVLCVVPVADADDPPDPLVVQVQPQWHQDSNRAIEGQEEGDLAQVQDQADPGQHEEHNEEYANAQYAHQELHSPYQEHAYEYHHDHYAHQELANPHQYAEEYHHAHYAYQEHANPHQEYQYEYAHDHYAHPAHHNPHAEHLYEYEHHHYVDDDDPVRCVVRHHYNDYYHD

Radius of gyration: 17.49 Å; chains: 1; bounding box: 46×28×48 Å